Protein AF-A0A455UHY7-F1 (afdb_monomer)

Organism: NCBI:txid115553

Foldseek 3Di:
DLVCVVVVVDDQAPAAEDEAEQLVVCVVVVCLVVVLVVLVRHDPRHHYYYYHPDDDPSSVVSVVSRCDPPNPDDDDDDDPDPPDPPCPPDDDDDDDDDPVCVLVVVLVCCVVVVDLDDADDDPDPVVQVVSVVSNPDDPHPDDHDDDD

Radius of gyration: 22.93 Å; Cα contacts (8 Å, |Δi|>4): 93; chains: 1; bounding box: 48×34×58 Å

Secondary structure (DSSP, 8-state):
-HHHHHTT----TT--EEEE-SHHHHHHTT-HHHHHHHHTTS-SS-EEEE--SS--HHHHHHHHHHT-TT-SS---------SS-GGGG---------GGGHHHHHHHHHHHHT-SS-----SSHHHHHHHHHTTTTS----------

pLDDT: mean 72.3, std 17.04, range [32.0, 91.75]

Mean predicted aligned error: 13.99 Å

Solvent-accessible surface area (backbone atoms only — not comparable to full-atom values): 9897 Å² total; per-residue (Å²): 106,71,69,45,52,73,65,64,77,55,84,48,86,78,46,53,71,47,78,44,70,50,40,40,58,41,47,76,73,64,39,53,69,59,50,51,62,51,56,76,70,45,54,86,78,50,48,74,45,81,40,54,94,53,87,48,73,67,41,47,50,52,51,56,66,65,49,41,97,78,51,94,60,81,82,82,85,82,82,84,74,71,95,54,68,79,62,80,81,56,90,82,85,88,83,92,68,58,84,87,48,48,62,60,51,51,54,49,50,46,66,73,68,62,63,81,75,78,87,82,90,66,97,45,72,74,54,51,58,51,59,62,59,75,55,78,84,64,102,58,89,78,80,82,77,76,87,129

Sequence (148 aa):
MLDLAHQRALHFDELKVMVLDEADRMVDMGFADDIHKIIERLPANRQNLLFSATITDDVRALAYDFSDRQMTDLAAEISISPNVRAAANVKQWLITVDKDTKSALLSHLINEQQWDQALIFTGEKTQCSQAGCSTGKTRHHSGLYPWR

Nearest PDB structures (foldseek):
  3bor-assembly1_A  TM=9.778E-01  e=1.717E-04  Homo sapiens
  8fks-assembly1_SW  TM=6.509E-01  e=3.801E-05  Homo sapiens
  8fkx-assembly1_SW  TM=6.539E-01  e=4.310E-05  Homo sapiens
  8fky-assembly1_SW  TM=6.660E-01  e=1.254E-04  Homo sapiens
  2vsx-assembly1_A  TM=5.063E-01  e=2.776E-05  Saccharomyces cerevisiae

InterPro domains:
  IPR000629 ATP-dependent RNA helicase DEAD-box, conserved site [PS00039] (19-27)
  IPR011545 DEAD/DEAH-box helicase domain [PF00270] (7-60)
  IPR014001 Helicase superfamily 1/2, ATP-binding domain [PS51192] (1-73)
  IPR027417 P-loop containing nucleoside triphosphate hydrolase [G3DSA:3.40.50.300] (1-81)
  IPR027417 P-loop containing nucleoside triphosphate hydrolase [SSF52540] (12-136)
  IPR050079 DEAD box RNA helicase [PTHR47959] (1-129)

Structure (mmCIF, N/CA/C/O backbone):
data_AF-A0A455UHY7-F1
#
_entry.id   AF-A0A455UHY7-F1
#
loop_
_atom_site.group_PDB
_atom_site.id
_atom_site.type_symbol
_atom_site.label_atom_id
_atom_site.label_alt_id
_atom_site.label_comp_id
_atom_site.label_asym_id
_atom_site.label_entity_id
_atom_site.label_seq_id
_atom_site.pdbx_PDB_ins_code
_atom_site.Cartn_x
_atom_site.Cartn_y
_atom_site.Cartn_z
_atom_site.occupancy
_atom_site.B_iso_or_equiv
_atom_site.auth_seq_id
_atom_site.auth_comp_id
_atom_site.auth_asym_id
_atom_site.auth_atom_id
_atom_site.pdbx_PDB_model_num
ATOM 1 N N . MET A 1 1 ? 11.922 -11.387 -3.199 1.00 54.94 1 MET A N 1
ATOM 2 C CA . MET A 1 1 ? 12.026 -10.957 -4.616 1.00 54.94 1 MET A CA 1
ATOM 3 C C . MET A 1 1 ? 13.441 -10.477 -4.920 1.00 54.94 1 MET A C 1
ATOM 5 O O . MET A 1 1 ? 14.078 -11.096 -5.761 1.00 54.94 1 MET A O 1
ATOM 9 N N . LEU A 1 2 ? 13.971 -9.493 -4.175 1.00 52.75 2 LEU A N 1
ATOM 10 C CA . LEU A 1 2 ? 15.369 -9.041 -4.296 1.00 52.75 2 LEU A CA 1
ATOM 11 C C . LEU A 1 2 ? 16.380 -10.202 -4.181 1.00 52.75 2 LEU A C 1
ATOM 13 O O . LEU A 1 2 ? 17.217 -10.374 -5.060 1.00 52.75 2 LEU A O 1
ATOM 17 N N . ASP A 1 3 ? 16.199 -11.081 -3.189 1.00 55.28 3 ASP A N 1
ATOM 18 C CA . ASP A 1 3 ? 17.065 -12.255 -2.993 1.00 55.28 3 ASP A CA 1
ATOM 19 C C . ASP A 1 3 ? 17.022 -13.260 -4.158 1.00 55.28 3 ASP A C 1
ATOM 21 O O . ASP A 1 3 ? 18.043 -13.833 -4.528 1.00 55.28 3 ASP A O 1
ATOM 25 N N . LEU A 1 4 ? 15.857 -13.449 -4.789 1.00 56.53 4 LEU A N 1
ATOM 26 C CA . LEU A 1 4 ? 15.696 -14.359 -5.934 1.00 56.53 4 LEU A CA 1
ATOM 27 C C . LEU A 1 4 ? 16.312 -13.772 -7.212 1.00 56.53 4 LEU A C 1
ATOM 29 O O . LEU A 1 4 ? 16.887 -14.505 -8.018 1.00 56.53 4 LEU A O 1
ATOM 33 N N . ALA A 1 5 ? 16.242 -12.446 -7.370 1.00 55.69 5 ALA A N 1
ATOM 34 C CA . ALA A 1 5 ? 16.936 -11.726 -8.432 1.00 55.69 5 ALA A CA 1
ATOM 35 C C . ALA A 1 5 ? 18.463 -11.795 -8.249 1.00 55.69 5 ALA A C 1
ATOM 37 O O . ALA A 1 5 ? 19.194 -12.018 -9.213 1.00 55.69 5 ALA A O 1
ATOM 38 N N . HIS A 1 6 ? 18.963 -11.669 -7.012 1.00 55.88 6 HIS A N 1
ATOM 39 C CA . HIS A 1 6 ? 20.391 -11.839 -6.705 1.00 55.88 6 HIS A CA 1
ATOM 40 C C . HIS A 1 6 ? 20.887 -13.267 -6.945 1.00 55.88 6 HIS A C 1
ATOM 42 O O . HIS A 1 6 ? 22.024 -13.445 -7.376 1.00 55.88 6 HIS A O 1
ATOM 48 N N . GLN A 1 7 ? 20.036 -14.273 -6.744 1.00 59.97 7 GLN A N 1
ATOM 49 C CA . GLN A 1 7 ? 20.344 -15.676 -7.034 1.00 59.97 7 GLN A CA 1
ATOM 50 C C . GLN A 1 7 ? 20.312 -16.027 -8.535 1.00 59.97 7 GLN A C 1
ATOM 52 O O . GLN A 1 7 ? 20.519 -17.190 -8.876 1.00 59.97 7 GLN A O 1
ATOM 57 N N . ARG A 1 8 ? 20.063 -15.059 -9.441 1.00 57.56 8 ARG A N 1
ATOM 58 C CA . ARG A 1 8 ? 19.852 -15.285 -10.891 1.00 57.56 8 ARG A CA 1
ATOM 59 C C . ARG A 1 8 ? 18.787 -16.350 -11.195 1.00 57.56 8 ARG A C 1
ATOM 61 O O . ARG A 1 8 ? 18.791 -16.942 -12.267 1.00 57.56 8 ARG A O 1
ATOM 68 N N . ALA A 1 9 ? 17.865 -16.590 -10.264 1.00 57.16 9 ALA A N 1
ATOM 69 C CA . ALA A 1 9 ? 16.798 -17.573 -10.434 1.00 57.16 9 ALA A CA 1
ATOM 70 C C . ALA A 1 9 ? 15.654 -17.047 -11.324 1.00 57.16 9 ALA A C 1
ATOM 72 O O . ALA A 1 9 ? 14.752 -17.802 -11.679 1.00 57.16 9 ALA A O 1
ATOM 73 N N . LEU A 1 10 ? 15.682 -15.755 -11.670 1.00 59.41 10 LEU A N 1
ATOM 74 C CA . LEU A 1 10 ? 14.690 -15.073 -1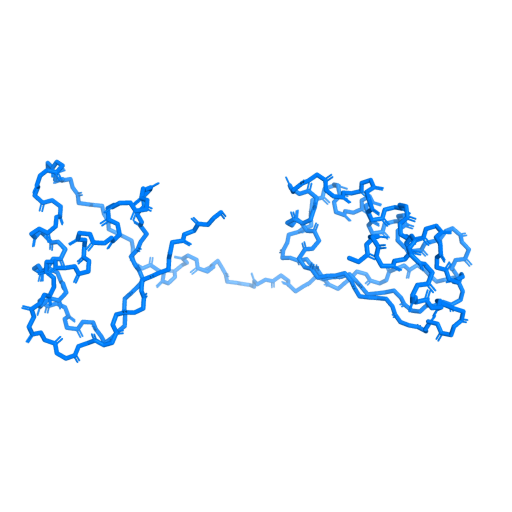2.493 1.00 59.41 10 LEU A CA 1
ATOM 75 C C . LEU A 1 10 ? 15.400 -14.247 -13.570 1.00 59.41 10 LEU A C 1
ATOM 77 O O . LEU A 1 10 ? 16.211 -13.374 -13.257 1.00 59.41 10 LEU A O 1
ATOM 81 N N . HIS A 1 11 ? 15.084 -14.534 -14.832 1.00 63.12 11 HIS A N 1
ATOM 82 C CA . HIS A 1 11 ? 15.496 -13.738 -15.985 1.00 63.12 11 HIS A CA 1
ATOM 83 C C . HIS A 1 11 ? 14.406 -12.706 -16.279 1.00 63.12 11 HIS A C 1
ATOM 85 O O . HIS A 1 11 ? 13.257 -13.071 -16.521 1.00 63.12 11 HIS A O 1
ATOM 91 N N . PHE A 1 12 ? 14.756 -11.420 -16.235 1.00 69.75 12 PHE A N 1
ATOM 92 C CA . PHE A 1 12 ? 13.813 -10.320 -16.467 1.00 69.75 12 PHE A CA 1
ATOM 93 C C . PHE A 1 12 ? 13.770 -9.864 -17.931 1.00 69.75 12 PHE A C 1
ATOM 95 O O . PHE A 1 12 ? 13.028 -8.942 -18.248 1.00 69.75 12 PHE A O 1
ATOM 102 N N . ASP A 1 13 ? 14.523 -10.515 -18.822 1.00 70.75 13 ASP A N 1
ATOM 103 C CA . ASP A 1 13 ? 14.726 -10.088 -20.214 1.00 70.75 13 ASP A CA 1
ATOM 104 C C . ASP A 1 13 ? 13.423 -10.037 -21.036 1.00 70.75 13 ASP A C 1
ATOM 106 O O . ASP A 1 13 ? 13.316 -9.267 -21.988 1.00 70.75 13 ASP A O 1
ATOM 110 N N . GLU A 1 14 ? 12.404 -10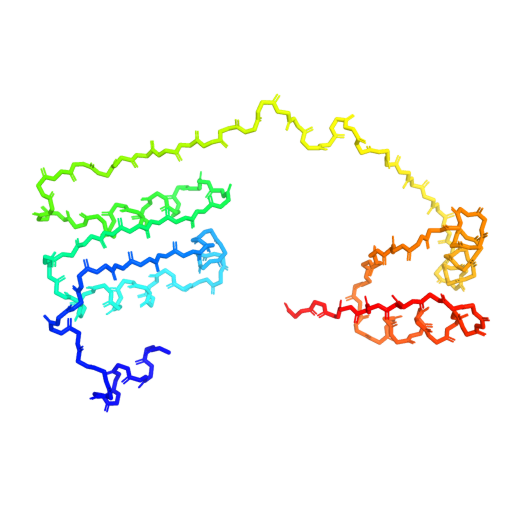.809 -20.645 1.00 76.81 14 GLU A N 1
ATOM 111 C CA . GLU A 1 14 ? 11.083 -10.837 -21.291 1.00 76.81 14 GLU A CA 1
ATOM 112 C C . GLU A 1 14 ? 9.984 -10.126 -20.478 1.00 76.81 14 GLU A C 1
ATOM 114 O O . GLU A 1 14 ? 8.796 -10.244 -20.796 1.00 76.81 14 GLU A O 1
ATOM 119 N N . LEU A 1 15 ? 10.339 -9.395 -19.414 1.00 79.62 15 LEU A N 1
ATOM 120 C CA . LE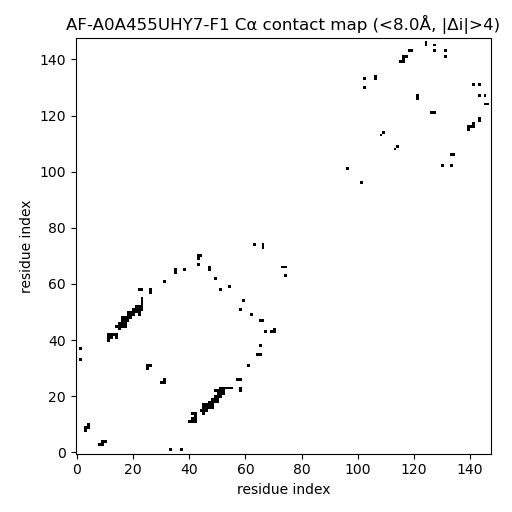U A 1 15 ? 9.355 -8.716 -18.574 1.00 79.62 15 LEU A CA 1
ATOM 121 C C . LEU A 1 15 ? 8.688 -7.568 -19.344 1.00 79.62 15 LEU A C 1
ATOM 123 O O . LEU A 1 15 ? 9.306 -6.546 -19.624 1.00 79.62 15 LEU A O 1
ATOM 127 N N . LYS A 1 16 ? 7.392 -7.722 -19.628 1.00 82.94 16 LYS A N 1
ATOM 128 C CA . LYS A 1 16 ? 6.589 -6.721 -20.352 1.00 82.94 16 LYS A CA 1
ATOM 129 C C . LYS A 1 16 ? 5.775 -5.803 -19.451 1.00 82.94 16 LYS A C 1
ATOM 131 O O . LYS A 1 16 ? 5.407 -4.721 -19.892 1.00 82.94 16 LYS A O 1
ATOM 136 N N . VAL A 1 17 ? 5.447 -6.235 -18.233 1.00 83.81 17 VA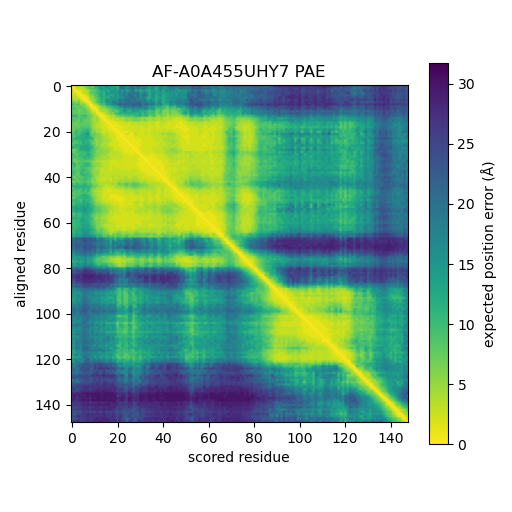L A N 1
ATOM 137 C CA . VAL A 1 1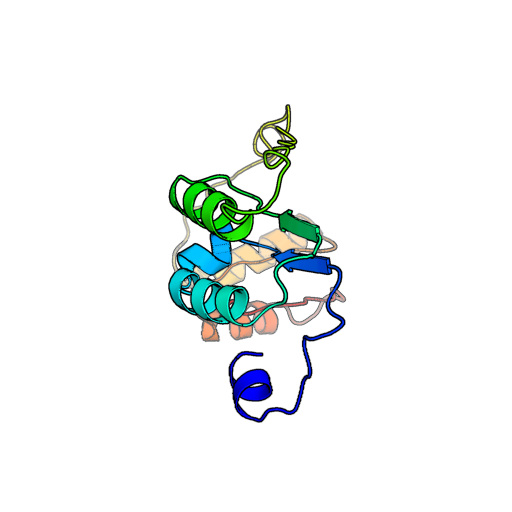7 ? 4.570 -5.493 -17.317 1.00 83.81 17 VAL A CA 1
ATOM 138 C C . VAL A 1 17 ? 5.126 -5.564 -15.901 1.00 83.81 17 VAL A C 1
ATOM 140 O O . VAL A 1 17 ? 5.443 -6.649 -15.415 1.00 83.81 17 VAL A O 1
ATOM 143 N N . MET A 1 18 ? 5.203 -4.415 -15.238 1.00 84.75 18 MET A N 1
ATOM 144 C CA . MET A 1 18 ? 5.530 -4.279 -13.825 1.00 84.75 18 MET A CA 1
ATOM 145 C C . MET A 1 18 ? 4.366 -3.615 -13.094 1.00 84.75 18 MET A C 1
ATOM 147 O O . MET A 1 18 ? 3.828 -2.610 -13.556 1.00 84.75 18 MET A O 1
ATOM 151 N N . VAL A 1 19 ? 3.994 -4.179 -11.946 1.00 87.12 19 VAL A N 1
ATOM 152 C CA . VAL A 1 19 ? 2.917 -3.666 -11.097 1.00 87.12 19 VAL A CA 1
ATOM 153 C C . VAL A 1 19 ? 3.452 -3.428 -9.690 1.00 87.12 19 VAL A C 1
ATOM 155 O O . VAL A 1 19 ? 4.034 -4.334 -9.095 1.00 87.12 19 VAL A O 1
ATOM 158 N N . LEU A 1 20 ? 3.244 -2.220 -9.174 1.00 88.88 20 LEU A N 1
ATOM 159 C CA . LEU A 1 20 ? 3.448 -1.849 -7.777 1.00 88.88 20 LEU A CA 1
ATOM 160 C C . LEU A 1 20 ? 2.077 -1.652 -7.133 1.00 88.88 20 LEU A C 1
ATOM 162 O O . LEU A 1 20 ? 1.301 -0.832 -7.612 1.00 88.88 20 LEU A O 1
ATOM 166 N N . ASP A 1 21 ? 1.780 -2.402 -6.078 1.00 90.94 21 ASP A N 1
ATOM 167 C CA . ASP A 1 21 ? 0.525 -2.305 -5.325 1.00 90.94 21 ASP A CA 1
ATOM 168 C C . ASP A 1 21 ? 0.813 -1.872 -3.884 1.00 90.94 21 ASP A C 1
ATOM 170 O O . ASP A 1 21 ? 1.872 -2.205 -3.352 1.00 90.94 21 ASP A O 1
ATOM 174 N N . GLU A 1 22 ? -0.099 -1.115 -3.274 1.00 91.75 22 GLU A N 1
ATOM 175 C CA . GLU A 1 22 ? 0.096 -0.454 -1.969 1.00 91.75 22 GLU A CA 1
ATOM 176 C C . GLU A 1 22 ? 1.400 0.378 -1.905 1.00 91.75 22 GLU A C 1
ATOM 178 O O . GLU A 1 22 ? 2.225 0.226 -0.998 1.00 91.75 22 GLU A O 1
ATOM 183 N N . ALA A 1 23 ? 1.628 1.245 -2.902 1.00 89.25 23 ALA A N 1
ATOM 184 C CA . ALA A 1 23 ? 2.870 2.023 -3.003 1.00 89.25 23 ALA A CA 1
ATOM 185 C C . ALA A 1 23 ? 3.137 2.930 -1.791 1.00 89.25 23 ALA A C 1
ATOM 187 O O . ALA A 1 23 ? 4.284 3.045 -1.362 1.00 89.25 23 ALA A O 1
ATOM 188 N N . ASP A 1 24 ? 2.095 3.519 -1.210 1.00 89.88 24 ASP A N 1
ATOM 189 C CA . ASP A 1 24 ? 2.170 4.259 0.051 1.00 89.88 24 ASP A CA 1
ATOM 190 C C . ASP A 1 24 ? 2.722 3.411 1.197 1.00 89.88 24 ASP A C 1
ATOM 192 O O . ASP A 1 24 ? 3.684 3.804 1.854 1.00 89.88 24 ASP A O 1
ATOM 196 N N . ARG A 1 25 ? 2.208 2.195 1.373 1.00 90.38 25 ARG A N 1
ATOM 197 C CA . ARG A 1 25 ? 2.696 1.275 2.401 1.00 90.38 25 ARG A CA 1
ATOM 198 C C . ARG A 1 25 ? 4.146 0.862 2.171 1.00 90.38 25 ARG A C 1
ATOM 200 O O . ARG A 1 25 ? 4.907 0.734 3.127 1.00 90.38 25 ARG A O 1
ATOM 207 N N . MET A 1 26 ? 4.546 0.628 0.922 1.00 90.06 26 MET A N 1
ATOM 208 C CA 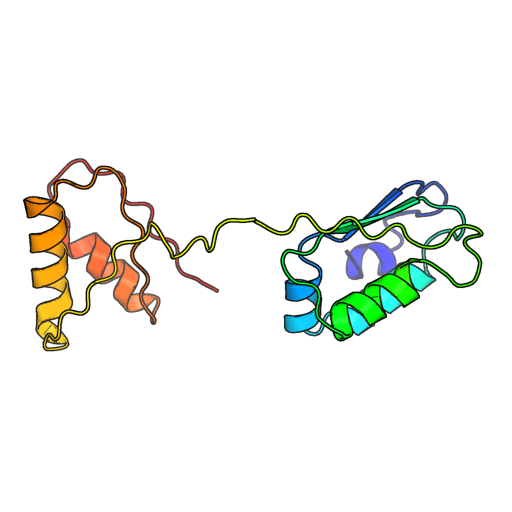. MET A 1 26 ? 5.937 0.289 0.608 1.00 90.06 26 MET A CA 1
ATOM 209 C C . MET A 1 26 ? 6.894 1.433 0.960 1.00 90.06 26 MET A C 1
ATOM 211 O O . MET A 1 26 ? 7.976 1.182 1.495 1.00 90.06 26 MET A O 1
ATOM 215 N N . VAL A 1 27 ? 6.486 2.677 0.702 1.00 88.38 27 VAL A N 1
ATOM 216 C CA . VAL A 1 27 ? 7.231 3.869 1.118 1.00 88.38 27 VAL A CA 1
ATOM 217 C C . VAL A 1 27 ? 7.283 3.970 2.644 1.00 88.38 27 VAL A C 1
ATOM 219 O O . VAL A 1 27 ? 8.376 4.113 3.190 1.00 88.38 27 VAL A O 1
ATOM 222 N N . ASP A 1 28 ? 6.155 3.795 3.339 1.00 89.00 28 ASP A N 1
ATOM 223 C CA . ASP A 1 28 ? 6.081 3.833 4.810 1.00 89.00 28 ASP A CA 1
ATOM 224 C C . ASP A 1 28 ? 6.974 2.772 5.478 1.00 89.00 28 ASP A C 1
ATOM 226 O O . ASP A 1 28 ? 7.519 2.981 6.563 1.00 89.00 28 ASP A O 1
ATOM 230 N N . MET A 1 29 ? 7.155 1.623 4.822 1.00 88.81 29 MET A N 1
ATOM 231 C CA . MET A 1 29 ? 8.051 0.551 5.266 1.00 88.81 29 MET A CA 1
ATOM 232 C C . MET A 1 29 ? 9.535 0.826 4.970 1.00 88.81 29 MET A C 1
ATOM 234 O O . MET A 1 29 ? 10.390 0.035 5.373 1.00 88.81 29 MET A O 1
ATOM 238 N N . GLY A 1 30 ? 9.855 1.922 4.278 1.00 88.38 30 GLY A N 1
ATOM 239 C CA . GLY A 1 30 ? 11.217 2.280 3.884 1.00 88.38 30 GLY A CA 1
ATOM 240 C C . GLY A 1 30 ? 11.749 1.484 2.690 1.00 88.38 30 GLY A C 1
ATOM 241 O O . GLY A 1 30 ? 12.960 1.389 2.517 1.00 88.38 30 GLY A O 1
ATOM 242 N N . PHE A 1 31 ? 10.876 0.903 1.859 1.00 88.31 31 PHE A N 1
ATOM 243 C CA . PHE A 1 31 ? 11.287 0.090 0.706 1.00 88.31 31 PHE A CA 1
ATOM 244 C C . PHE A 1 31 ? 11.536 0.879 -0.581 1.00 88.31 31 PHE A C 1
ATOM 246 O O . PHE A 1 31 ? 11.879 0.270 -1.593 1.00 88.31 31 PHE A O 1
ATOM 253 N N . ALA A 1 32 ? 11.410 2.208 -0.566 1.00 85.50 32 ALA A N 1
ATOM 254 C CA . ALA A 1 32 ? 11.619 3.040 -1.753 1.00 85.50 32 ALA A CA 1
ATOM 255 C C . ALA A 1 32 ? 12.980 2.765 -2.430 1.00 85.50 32 ALA A C 1
ATOM 257 O O . ALA A 1 32 ? 13.034 2.473 -3.625 1.00 85.50 32 ALA A O 1
ATOM 258 N N . ASP A 1 33 ? 14.064 2.727 -1.648 1.00 85.75 33 ASP A N 1
ATOM 259 C CA . ASP A 1 33 ? 15.416 2.467 -2.162 1.00 85.75 33 ASP A CA 1
ATOM 260 C C . ASP A 1 33 ? 15.575 1.062 -2.758 1.00 85.75 33 ASP A C 1
ATOM 262 O O . ASP A 1 33 ? 16.307 0.857 -3.730 1.00 85.75 33 ASP A O 1
ATOM 266 N N . ASP A 1 34 ? 14.908 0.065 -2.179 1.00 86.94 34 ASP A N 1
ATOM 267 C CA . ASP A 1 34 ? 14.975 -1.308 -2.672 1.00 86.94 34 ASP A CA 1
ATOM 268 C C . ASP A 1 34 ? 14.157 -1.486 -3.952 1.00 86.94 34 ASP A C 1
ATOM 270 O O . ASP A 1 34 ? 14.580 -2.213 -4.854 1.00 86.94 34 ASP A O 1
ATOM 274 N N . ILE A 1 35 ? 13.037 -0.772 -4.077 1.00 85.25 35 ILE A N 1
ATOM 275 C CA . ILE A 1 35 ? 12.250 -0.713 -5.311 1.00 85.25 35 ILE A CA 1
ATOM 276 C C . ILE A 1 35 ? 13.071 -0.065 -6.430 1.00 85.25 35 ILE A C 1
ATOM 278 O O . ILE A 1 35 ? 13.119 -0.618 -7.530 1.00 85.25 35 ILE A O 1
ATOM 282 N N . HIS A 1 36 ? 13.798 1.022 -6.153 1.00 82.69 36 HIS A N 1
ATOM 283 C CA . HIS A 1 36 ? 14.702 1.638 -7.131 1.00 82.69 36 HIS A CA 1
ATOM 284 C C . HIS A 1 36 ? 15.758 0.655 -7.652 1.00 82.69 36 HIS A C 1
ATOM 286 O O . HIS A 1 36 ? 15.907 0.492 -8.863 1.00 82.69 36 HIS A O 1
ATOM 292 N N . LYS A 1 37 ? 16.413 -0.104 -6.763 1.00 84.00 37 LYS A N 1
ATOM 293 C CA . LYS A 1 37 ? 17.393 -1.134 -7.167 1.00 84.00 37 LYS A CA 1
ATOM 294 C C . LYS A 1 37 ? 16.782 -2.242 -8.025 1.00 84.00 37 LYS A C 1
ATOM 296 O O . LYS A 1 37 ? 17.490 -2.855 -8.825 1.00 84.00 37 LYS A O 1
ATOM 301 N N . ILE A 1 38 ? 15.502 -2.562 -7.819 1.00 82.75 38 ILE A N 1
ATOM 302 C CA . ILE A 1 38 ? 14.786 -3.535 -8.651 1.00 82.75 38 ILE A CA 1
ATOM 303 C C . ILE A 1 38 ? 14.561 -2.938 -10.035 1.00 82.75 38 ILE A C 1
ATOM 305 O O . ILE A 1 38 ? 14.924 -3.576 -11.017 1.00 82.75 38 ILE A O 1
ATOM 309 N N . ILE A 1 39 ? 14.022 -1.720 -10.108 1.00 79.94 39 ILE A N 1
ATOM 310 C CA . ILE A 1 39 ? 13.704 -1.021 -11.359 1.00 79.94 39 ILE A CA 1
ATOM 311 C C . ILE A 1 39 ? 14.935 -0.901 -12.266 1.00 79.94 39 ILE A C 1
ATOM 313 O O . ILE A 1 39 ? 14.834 -1.190 -13.457 1.00 79.94 39 ILE A O 1
ATOM 317 N N . GLU A 1 40 ? 16.103 -0.571 -11.707 1.00 80.62 40 GLU A N 1
ATOM 318 C CA . GLU A 1 40 ? 17.373 -0.471 -12.449 1.00 80.62 40 GLU A CA 1
ATOM 319 C C . GLU A 1 40 ? 17.810 -1.779 -13.131 1.00 80.62 40 GLU A C 1
ATOM 321 O O . GLU A 1 40 ? 18.608 -1.761 -14.067 1.00 80.62 40 GLU A O 1
ATOM 326 N N . ARG A 1 41 ? 17.313 -2.931 -12.668 1.00 79.62 41 ARG A N 1
ATOM 327 C CA . ARG A 1 41 ? 17.651 -4.257 -13.212 1.00 79.62 41 ARG A CA 1
ATOM 328 C C . ARG A 1 41 ? 16.637 -4.766 -14.232 1.00 79.62 41 ARG A C 1
ATOM 330 O O . ARG A 1 41 ? 16.839 -5.847 -14.784 1.00 79.62 41 ARG A O 1
ATOM 337 N N . LEU A 1 42 ? 15.542 -4.041 -14.443 1.00 80.69 42 LEU A N 1
ATOM 338 C CA . LEU A 1 42 ? 14.465 -4.440 -15.341 1.00 80.69 42 LEU A CA 1
ATOM 339 C C . LEU A 1 42 ? 14.669 -3.867 -16.750 1.00 80.69 42 LEU A C 1
ATOM 341 O O . LEU A 1 42 ? 15.262 -2.799 -16.908 1.00 80.69 42 LEU A O 1
ATOM 345 N N . PRO A 1 43 ? 14.161 -4.546 -17.793 1.00 80.50 43 PRO A N 1
ATOM 346 C CA . PRO A 1 43 ? 14.245 -4.050 -19.164 1.00 80.50 43 PRO A CA 1
ATOM 347 C C . PRO A 1 43 ? 13.530 -2.702 -19.310 1.00 80.50 43 PRO A C 1
ATOM 349 O O . PRO A 1 43 ? 12.445 -2.511 -18.763 1.00 80.50 43 PRO A O 1
ATOM 352 N N . ALA A 1 44 ? 14.115 -1.776 -20.077 1.00 77.25 44 ALA A N 1
ATOM 353 C CA . ALA A 1 44 ? 13.574 -0.425 -20.272 1.00 77.25 44 ALA A CA 1
ATOM 354 C C . ALA A 1 44 ? 12.198 -0.418 -20.963 1.00 77.25 44 ALA A C 1
ATOM 356 O O . ALA A 1 44 ? 11.317 0.354 -20.599 1.00 77.25 44 ALA A O 1
ATOM 357 N N . ASN A 1 45 ? 11.986 -1.309 -21.937 1.00 79.00 45 ASN A N 1
ATOM 358 C CA . ASN A 1 45 ? 10.714 -1.410 -22.649 1.00 79.00 45 ASN A CA 1
ATOM 359 C C . ASN A 1 45 ? 9.731 -2.309 -21.886 1.00 79.00 45 ASN A C 1
ATOM 361 O O . ASN A 1 45 ? 9.700 -3.524 -22.089 1.00 79.00 45 ASN A O 1
ATOM 365 N N . ARG A 1 46 ? 8.942 -1.698 -21.000 1.00 82.38 46 ARG A N 1
ATOM 366 C CA . ARG A 1 46 ? 7.904 -2.367 -20.208 1.00 82.38 46 ARG A CA 1
ATOM 367 C C . ARG A 1 46 ? 6.771 -1.402 -19.872 1.00 82.38 46 ARG A C 1
ATOM 369 O O . ARG A 1 46 ? 6.985 -0.201 -19.768 1.00 82.38 46 ARG A O 1
ATOM 376 N N . GLN A 1 47 ? 5.576 -1.932 -19.652 1.00 83.19 47 GLN A N 1
ATOM 377 C CA . GLN A 1 47 ? 4.458 -1.186 -19.091 1.00 83.19 47 GLN A CA 1
ATOM 378 C C . GLN A 1 47 ? 4.553 -1.165 -17.564 1.00 83.19 47 GLN A C 1
ATOM 380 O O . GLN A 1 47 ? 4.737 -2.201 -16.930 1.00 83.19 47 GLN A O 1
ATOM 385 N N . ASN A 1 48 ? 4.378 0.013 -16.983 1.00 85.19 48 ASN A N 1
ATOM 386 C CA . ASN A 1 48 ? 4.504 0.268 -15.557 1.00 85.19 48 ASN A CA 1
ATOM 387 C C . ASN A 1 48 ? 3.127 0.666 -15.001 1.00 85.19 48 ASN A C 1
ATOM 389 O O . ASN A 1 48 ? 2.498 1.590 -15.514 1.00 85.19 48 ASN A O 1
ATOM 393 N N . LEU A 1 49 ? 2.641 -0.043 -13.980 1.00 88.06 49 LEU A N 1
ATOM 394 C CA . LEU A 1 49 ? 1.405 0.274 -13.258 1.00 88.06 49 LEU A CA 1
ATOM 395 C C . LEU A 1 49 ? 1.713 0.468 -11.772 1.00 88.06 49 LEU A C 1
ATOM 397 O O . LEU A 1 49 ? 2.359 -0.382 -11.162 1.00 88.06 49 LEU A O 1
ATOM 401 N N . LEU A 1 50 ? 1.241 1.570 -11.194 1.00 88.94 50 LEU A N 1
ATOM 402 C CA . LEU A 1 50 ? 1.367 1.867 -9.770 1.00 88.94 50 LEU A CA 1
ATOM 403 C C . LEU A 1 50 ? -0.025 2.092 -9.184 1.00 88.94 50 LEU A C 1
ATOM 405 O O . LEU A 1 50 ? -0.785 2.927 -9.671 1.00 88.94 50 LEU A O 1
ATOM 409 N N . PHE A 1 51 ? -0.336 1.347 -8.132 1.00 89.50 51 PHE A N 1
ATOM 410 C CA . PHE A 1 51 ? -1.564 1.447 -7.365 1.00 89.50 51 PHE A CA 1
ATOM 411 C C . PHE A 1 51 ? -1.228 1.889 -5.943 1.00 89.50 51 PHE A C 1
ATOM 413 O O . PHE A 1 51 ? -0.328 1.356 -5.292 1.00 89.50 51 PHE A O 1
ATOM 420 N N . SER A 1 52 ? -1.949 2.899 -5.472 1.00 89.00 52 SER A N 1
ATOM 421 C CA . SER A 1 52 ? -1.809 3.423 -4.119 1.00 89.00 52 SER A CA 1
ATOM 422 C C . SER A 1 52 ? -3.158 3.907 -3.617 1.00 89.00 52 SER A C 1
ATOM 424 O O . SER A 1 52 ? -3.933 4.485 -4.384 1.00 89.00 52 SER A O 1
ATOM 426 N N . ALA A 1 53 ? -3.435 3.696 -2.331 1.00 89.19 53 ALA A N 1
ATOM 427 C CA . ALA A 1 53 ? -4.624 4.257 -1.698 1.00 89.19 53 ALA A CA 1
ATOM 428 C C . ALA A 1 53 ? -4.444 5.756 -1.423 1.00 89.19 53 ALA A C 1
ATOM 430 O O . ALA A 1 53 ? -5.408 6.524 -1.468 1.00 89.19 53 ALA A O 1
ATOM 431 N N . THR A 1 54 ? -3.205 6.178 -1.164 1.00 84.25 54 THR A N 1
ATOM 432 C CA . THR A 1 54 ? -2.845 7.570 -0.905 1.00 84.25 54 THR A CA 1
ATOM 433 C C . THR A 1 54 ? -1.738 8.053 -1.841 1.00 84.25 54 THR A C 1
ATOM 435 O O . THR A 1 54 ? -0.806 7.324 -2.178 1.00 84.25 54 THR A O 1
ATOM 438 N N . ILE A 1 55 ? -1.848 9.305 -2.293 1.00 84.75 55 ILE A N 1
ATOM 439 C CA . ILE A 1 55 ? -0.839 9.955 -3.137 1.00 84.75 55 ILE A CA 1
ATOM 440 C C . ILE A 1 55 ? -0.114 11.007 -2.295 1.00 84.75 55 ILE A C 1
ATOM 442 O O . ILE A 1 55 ? -0.544 12.162 -2.204 1.00 84.75 55 ILE A O 1
ATOM 446 N N . THR A 1 56 ? 0.968 10.581 -1.647 1.00 85.88 56 THR A N 1
ATOM 447 C CA . THR A 1 56 ? 1.925 11.451 -0.947 1.00 85.88 56 THR A CA 1
ATOM 448 C C . THR A 1 56 ? 3.011 11.937 -1.911 1.00 85.88 56 THR A C 1
ATOM 450 O O . THR A 1 56 ? 3.132 11.430 -3.028 1.00 85.88 56 THR A O 1
ATOM 453 N N . ASP A 1 57 ? 3.809 12.927 -1.504 1.00 86.94 57 ASP A N 1
ATOM 454 C CA . ASP A 1 57 ? 4.922 13.414 -2.331 1.00 86.94 57 ASP A CA 1
ATOM 455 C C . ASP A 1 57 ? 5.966 12.322 -2.597 1.00 86.94 57 ASP A C 1
ATOM 457 O O . ASP A 1 57 ? 6.469 12.220 -3.714 1.00 86.94 57 ASP A O 1
ATOM 461 N N . ASP A 1 58 ? 6.206 11.444 -1.624 1.00 86.94 58 ASP A N 1
ATOM 462 C CA . ASP A 1 58 ? 7.129 10.316 -1.768 1.00 86.94 58 ASP A CA 1
ATOM 463 C C . ASP A 1 58 ? 6.599 9.260 -2.750 1.00 86.94 58 ASP A C 1
ATOM 465 O O . ASP A 1 58 ? 7.349 8.747 -3.579 1.00 86.94 58 ASP A O 1
ATOM 469 N N . VAL A 1 59 ? 5.290 8.976 -2.732 1.00 86.50 59 VAL A N 1
ATOM 470 C CA . VAL A 1 59 ? 4.661 8.084 -3.723 1.00 86.50 59 VAL A CA 1
ATOM 471 C C . VAL A 1 59 ? 4.701 8.705 -5.119 1.00 86.50 59 VAL A C 1
ATOM 473 O O . VAL A 1 59 ? 4.925 7.992 -6.096 1.00 86.50 59 VAL A O 1
ATOM 476 N N . ARG A 1 60 ? 4.536 10.031 -5.240 1.00 85.12 60 ARG A N 1
ATOM 477 C CA . ARG A 1 60 ? 4.729 10.725 -6.525 1.00 85.12 60 ARG A CA 1
ATOM 478 C C . ARG A 1 60 ? 6.171 10.617 -6.999 1.00 85.12 60 ARG A C 1
ATOM 480 O O . ARG A 1 60 ? 6.378 10.328 -8.171 1.00 85.12 60 ARG A O 1
ATOM 487 N N . ALA A 1 61 ? 7.149 10.828 -6.118 1.00 84.44 61 ALA A N 1
ATOM 488 C CA . ALA A 1 61 ? 8.565 10.676 -6.448 1.00 84.44 61 ALA A CA 1
ATOM 489 C C . ALA A 1 61 ? 8.860 9.257 -6.953 1.00 84.44 61 ALA A C 1
ATOM 491 O O . ALA A 1 61 ? 9.411 9.103 -8.042 1.00 84.44 61 ALA A O 1
ATOM 492 N N . LEU A 1 62 ? 8.363 8.238 -6.243 1.00 84.06 62 LEU A N 1
ATOM 493 C CA . LEU A 1 62 ? 8.456 6.845 -6.670 1.00 84.06 62 LEU A CA 1
ATOM 494 C C . LEU A 1 62 ? 7.803 6.629 -8.041 1.00 84.06 62 LEU A C 1
ATOM 496 O O . LEU A 1 62 ? 8.384 5.966 -8.891 1.00 84.06 62 LEU A O 1
ATOM 500 N N . ALA A 1 63 ? 6.622 7.202 -8.291 1.00 83.19 63 ALA A N 1
ATOM 501 C CA . ALA A 1 63 ? 5.943 7.103 -9.581 1.00 83.19 63 ALA A CA 1
ATOM 502 C C . ALA A 1 63 ? 6.739 7.766 -10.719 1.00 83.19 63 ALA A C 1
ATOM 504 O O . ALA A 1 63 ? 6.790 7.221 -11.821 1.00 83.19 63 ALA A O 1
ATOM 505 N N . TYR A 1 64 ? 7.384 8.910 -10.470 1.00 79.69 64 TYR A N 1
ATOM 506 C CA . TYR A 1 64 ? 8.249 9.572 -11.451 1.00 79.69 64 TYR A CA 1
ATOM 507 C C . TYR A 1 64 ? 9.478 8.728 -11.788 1.00 79.69 64 TYR A C 1
ATOM 509 O O . TYR A 1 64 ? 9.774 8.540 -12.968 1.00 79.69 64 TYR A O 1
ATOM 517 N N . ASP A 1 65 ? 10.149 8.176 -10.778 1.00 76.56 65 ASP A N 1
ATOM 518 C CA . ASP A 1 65 ? 11.314 7.309 -10.976 1.00 76.56 65 ASP A CA 1
ATOM 519 C C . ASP A 1 65 ? 10.917 5.991 -11.664 1.00 76.56 65 ASP A C 1
ATOM 521 O O . ASP A 1 65 ? 11.621 5.483 -12.539 1.00 76.56 65 ASP A O 1
ATOM 525 N N . PHE A 1 66 ? 9.729 5.477 -11.342 1.00 74.00 66 PHE A N 1
ATOM 526 C CA . PHE A 1 66 ? 9.132 4.294 -11.955 1.00 74.00 66 PHE A CA 1
ATOM 527 C C . PHE A 1 66 ? 8.772 4.482 -13.431 1.00 74.00 66 PHE A C 1
ATOM 529 O O . PHE A 1 66 ? 8.829 3.525 -14.204 1.00 74.00 66 PHE A O 1
ATOM 536 N N . SER A 1 67 ? 8.416 5.703 -13.828 1.00 66.19 67 SER A N 1
ATOM 537 C CA . SER A 1 67 ? 7.942 6.012 -15.180 1.00 66.19 67 SER A CA 1
ATOM 538 C C . SER A 1 67 ? 9.063 6.178 -16.208 1.00 66.19 67 SER A C 1
ATOM 540 O O . SER A 1 67 ? 8.751 6.307 -17.379 1.00 66.19 67 SER A O 1
ATOM 542 N N . ASP A 1 68 ? 10.332 6.096 -15.793 1.00 61.66 68 ASP A N 1
ATOM 543 C CA . ASP A 1 68 ? 11.552 6.232 -16.603 1.00 61.66 68 ASP A CA 1
ATOM 544 C C . ASP A 1 68 ? 11.651 7.526 -17.445 1.00 61.66 68 ASP A C 1
ATOM 546 O O . ASP A 1 68 ? 10.768 7.931 -18.195 1.00 61.66 68 ASP A O 1
ATOM 550 N N . ARG A 1 69 ? 12.828 8.155 -17.412 1.00 51.97 69 ARG A N 1
ATOM 551 C CA . ARG A 1 69 ? 13.185 9.304 -18.261 1.00 51.97 69 ARG A CA 1
ATOM 552 C C . ARG A 1 69 ? 13.245 8.953 -19.759 1.00 51.97 69 ARG A C 1
ATOM 554 O O . ARG A 1 69 ? 13.381 9.863 -20.573 1.00 51.97 69 ARG A O 1
ATOM 561 N N . GLN A 1 70 ? 13.195 7.666 -20.124 1.00 46.94 70 GLN A N 1
ATOM 562 C CA . GLN A 1 70 ? 13.170 7.179 -21.513 1.00 46.94 70 GLN A CA 1
ATOM 563 C C . GLN A 1 70 ? 11.779 6.766 -22.014 1.00 46.94 70 GLN A C 1
ATOM 565 O O . GLN A 1 70 ? 11.615 6.542 -23.217 1.00 46.94 70 GLN A O 1
ATOM 570 N N . MET A 1 71 ? 10.778 6.656 -21.136 1.00 50.00 71 MET A N 1
ATOM 571 C CA . MET A 1 71 ? 9.430 6.288 -21.553 1.00 50.00 71 MET A CA 1
ATOM 572 C C . MET A 1 71 ? 8.784 7.510 -22.213 1.00 50.00 71 MET A C 1
ATOM 574 O O . MET A 1 71 ? 8.710 8.594 -21.644 1.00 50.00 71 MET A O 1
ATOM 578 N N . THR A 1 72 ? 8.404 7.358 -23.480 1.00 42.78 72 THR A N 1
ATOM 579 C CA . THR A 1 72 ? 8.024 8.468 -24.371 1.00 42.78 72 THR A CA 1
ATOM 580 C C . THR A 1 72 ? 6.691 9.128 -23.990 1.00 42.78 72 THR A C 1
ATOM 582 O O . THR A 1 72 ? 6.396 10.218 -24.474 1.00 42.78 72 THR A O 1
ATOM 585 N N . ASP A 1 73 ? 5.928 8.521 -23.077 1.00 55.31 73 ASP A N 1
ATOM 586 C CA . ASP A 1 73 ? 4.608 8.983 -22.660 1.00 55.31 73 ASP A CA 1
ATOM 587 C C . ASP A 1 73 ? 4.591 9.325 -21.163 1.00 55.31 73 ASP A C 1
ATOM 589 O O . ASP A 1 73 ? 5.029 8.536 -20.325 1.00 55.31 73 ASP A O 1
ATOM 593 N N . LEU A 1 74 ? 4.068 10.511 -20.820 1.00 59.72 74 LEU A N 1
ATOM 594 C CA . LEU A 1 74 ? 3.827 10.901 -19.428 1.00 59.72 74 LEU A CA 1
ATOM 595 C C . LEU A 1 74 ? 2.917 9.872 -18.740 1.00 59.72 74 LEU A C 1
ATOM 597 O O . LEU A 1 74 ? 1.897 9.465 -19.300 1.00 59.72 74 LEU A O 1
ATOM 601 N N . ALA A 1 75 ? 3.241 9.522 -17.494 1.00 67.44 75 ALA A N 1
ATOM 602 C CA . ALA A 1 75 ? 2.377 8.704 -16.655 1.00 67.44 75 ALA A CA 1
ATOM 603 C C . ALA A 1 75 ? 0.979 9.329 -16.538 1.00 67.44 75 ALA A C 1
ATOM 605 O O . ALA A 1 75 ? 0.819 10.472 -16.104 1.00 67.44 75 ALA A O 1
ATOM 606 N N . ALA A 1 76 ? -0.043 8.567 -16.924 1.00 77.50 76 ALA A N 1
ATOM 607 C CA . ALA A 1 76 ? -1.428 8.964 -16.738 1.00 77.50 76 ALA A CA 1
ATOM 608 C C . ALA A 1 76 ? -1.831 8.724 -15.275 1.00 77.50 76 ALA A C 1
ATOM 610 O O . ALA A 1 76 ? -1.988 7.580 -14.847 1.00 77.50 76 ALA A O 1
ATOM 611 N N . GLU A 1 77 ? -2.012 9.798 -14.506 1.00 81.62 77 GLU A N 1
ATOM 612 C CA . GLU A 1 77 ? -2.553 9.713 -13.148 1.00 81.62 77 GLU A CA 1
ATOM 613 C C . GLU A 1 77 ? -4.078 9.567 -13.204 1.00 81.62 77 GLU A C 1
ATOM 615 O O . GLU A 1 77 ? -4.793 10.448 -13.686 1.00 81.62 77 GLU A O 1
ATOM 620 N N . ILE A 1 78 ? -4.590 8.449 -12.690 1.00 81.25 78 ILE A N 1
ATOM 621 C CA . ILE A 1 78 ? -6.027 8.208 -12.547 1.00 81.25 78 ILE A CA 1
ATOM 622 C C . ILE A 1 78 ? -6.343 8.197 -11.055 1.00 81.25 78 ILE A C 1
ATOM 624 O O . ILE A 1 78 ? -6.146 7.195 -10.371 1.00 81.25 78 ILE A O 1
ATOM 628 N N . SER A 1 79 ? -6.849 9.320 -10.547 1.00 79.50 79 SER A N 1
ATOM 629 C CA . SER A 1 79 ? -7.295 9.424 -9.158 1.00 79.50 79 SER A CA 1
ATOM 630 C C . SER A 1 79 ? -8.799 9.196 -9.062 1.00 79.50 79 SER A C 1
ATOM 632 O O . SER A 1 79 ? -9.607 9.992 -9.548 1.00 79.50 79 SER A O 1
ATOM 634 N N . ILE A 1 80 ? -9.190 8.107 -8.403 1.00 78.00 80 ILE A N 1
ATOM 635 C CA . ILE A 1 80 ? -10.583 7.861 -8.033 1.00 78.00 80 ILE A CA 1
ATOM 636 C C . ILE A 1 80 ? -10.805 8.529 -6.679 1.00 78.00 80 ILE A C 1
ATOM 638 O O . ILE A 1 80 ? -10.670 7.909 -5.629 1.00 78.00 80 ILE A O 1
ATOM 642 N N . SER A 1 81 ? -11.124 9.823 -6.696 1.00 67.12 81 SER A N 1
ATOM 643 C CA . SER A 1 81 ? -11.556 10.516 -5.482 1.00 67.12 81 SER A CA 1
ATOM 644 C C . SER A 1 81 ? -12.907 9.941 -5.034 1.00 67.12 81 SER A C 1
ATOM 646 O O . SER A 1 81 ? -13.889 10.070 -5.775 1.00 67.12 81 SER A O 1
ATOM 648 N N . PRO A 1 82 ? -13.024 9.327 -3.842 1.00 56.00 82 PRO A N 1
ATOM 649 C CA . PRO A 1 82 ? -14.328 8.956 -3.331 1.00 56.00 82 PRO A CA 1
ATOM 650 C C . PRO A 1 82 ? -15.083 10.252 -3.026 1.00 56.00 82 PRO A C 1
ATOM 652 O O . PRO A 1 82 ? -14.729 10.989 -2.109 1.00 56.00 82 PRO A O 1
ATOM 655 N N . ASN A 1 83 ? -16.168 10.518 -3.755 1.00 50.97 83 ASN A N 1
ATOM 65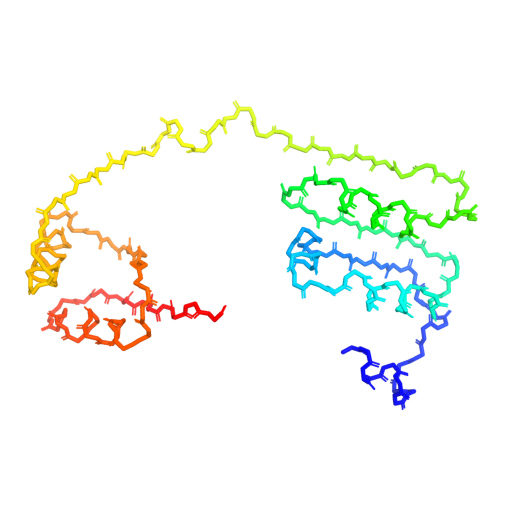6 C CA . ASN A 1 83 ? -17.099 11.623 -3.473 1.00 50.97 83 ASN A CA 1
ATOM 657 C C . ASN A 1 83 ? -17.831 11.483 -2.119 1.00 50.97 83 ASN A C 1
ATOM 659 O O . ASN A 1 83 ? -18.751 12.237 -1.812 1.00 50.97 83 ASN A O 1
ATOM 663 N N . VAL A 1 84 ? -17.444 10.517 -1.287 1.00 50.34 84 VAL A N 1
ATOM 664 C CA . VAL A 1 84 ? -18.071 10.216 -0.009 1.00 50.34 84 VAL A CA 1
ATOM 665 C C . VAL A 1 84 ? -16.964 10.034 1.015 1.00 50.34 84 VAL A C 1
ATOM 667 O O . VAL A 1 84 ? -16.174 9.096 0.931 1.00 50.34 84 VAL A O 1
ATOM 670 N N . ARG A 1 85 ? -16.916 10.919 2.018 1.00 53.28 85 ARG A N 1
ATOM 671 C CA . ARG A 1 85 ? -16.163 10.655 3.250 1.00 53.28 85 ARG A CA 1
ATOM 672 C C . ARG A 1 85 ? -16.674 9.318 3.779 1.00 53.28 85 ARG A C 1
ATOM 674 O O . ARG A 1 85 ? -17.816 9.263 4.225 1.00 53.28 85 ARG A O 1
ATOM 681 N N . ALA A 1 86 ? -15.860 8.264 3.746 1.00 53.72 86 ALA A N 1
ATOM 682 C CA . ALA A 1 86 ? -16.235 6.947 4.271 1.00 53.72 86 ALA A CA 1
ATOM 683 C C . ALA A 1 86 ? -16.799 7.035 5.707 1.00 53.72 86 ALA A C 1
ATOM 685 O O . ALA A 1 86 ? -17.657 6.251 6.093 1.00 53.72 86 ALA A O 1
ATOM 686 N N . ALA A 1 87 ? -16.390 8.059 6.464 1.00 54.38 87 ALA A N 1
ATOM 687 C CA . ALA A 1 87 ? -16.861 8.352 7.811 1.00 54.38 87 ALA A CA 1
ATOM 688 C C . ALA A 1 87 ? -18.292 8.917 7.921 1.00 54.38 87 ALA A C 1
ATOM 690 O O . ALA A 1 87 ? -18.857 8.858 9.007 1.00 54.38 87 ALA A O 1
ATOM 691 N N . ALA A 1 88 ? -18.902 9.461 6.858 1.00 59.88 88 ALA A N 1
ATOM 692 C CA . ALA A 1 88 ? -20.207 10.128 6.975 1.00 59.88 88 ALA A CA 1
ATOM 693 C C . ALA A 1 88 ? -21.328 9.173 7.431 1.00 59.88 88 ALA A C 1
ATOM 695 O O . ALA A 1 88 ? -22.261 9.598 8.106 1.00 59.88 88 ALA A O 1
ATOM 696 N N . ASN A 1 89 ? -21.198 7.880 7.114 1.00 70.88 89 ASN A N 1
ATOM 697 C CA . ASN A 1 89 ? -22.179 6.848 7.455 1.00 70.88 89 ASN A CA 1
ATOM 698 C C . ASN A 1 89 ? -21.713 5.907 8.582 1.00 70.88 89 ASN A C 1
ATOM 700 O O . ASN A 1 89 ? -22.404 4.936 8.890 1.00 70.88 89 ASN A O 1
ATOM 704 N N . VAL A 1 90 ? -20.560 6.170 9.210 1.00 79.19 90 VAL A N 1
ATOM 705 C CA . VAL A 1 90 ? -20.051 5.351 10.320 1.00 79.19 90 VAL A CA 1
ATOM 706 C C . VAL A 1 90 ? -20.521 5.954 11.639 1.00 79.19 90 VAL A C 1
ATOM 708 O O . VAL A 1 90 ? -20.113 7.050 12.016 1.00 79.19 90 VAL A O 1
ATOM 711 N N . LYS A 1 91 ? -21.367 5.224 12.373 1.00 82.25 91 LYS A N 1
ATOM 712 C CA . LYS A 1 91 ? -21.761 5.605 13.736 1.00 82.25 91 LYS A CA 1
ATOM 713 C C . LYS A 1 91 ? -20.626 5.270 14.701 1.00 82.25 91 LYS A C 1
ATOM 715 O O . LYS A 1 91 ? -20.318 4.100 14.906 1.00 82.25 91 LYS A O 1
ATOM 720 N N . GLN A 1 92 ? -20.018 6.295 15.287 1.00 83.56 92 GLN A N 1
ATOM 721 C CA . GLN A 1 92 ? -18.911 6.158 16.231 1.00 83.56 92 GLN A CA 1
ATOM 722 C C . GLN A 1 92 ? -19.391 6.443 17.654 1.00 83.56 92 GLN A C 1
ATOM 724 O O . GLN A 1 92 ? -20.149 7.384 17.880 1.00 83.56 92 GLN A O 1
ATOM 729 N N . TRP A 1 93 ? -18.932 5.635 18.608 1.00 86.25 93 TRP A N 1
ATOM 730 C CA . TRP A 1 93 ? -19.287 5.749 20.022 1.00 86.25 93 TRP A CA 1
ATOM 731 C C . TRP A 1 93 ? -18.027 5.616 20.873 1.00 86.25 93 TRP A C 1
ATOM 733 O O . TRP A 1 93 ? -17.153 4.806 20.564 1.00 86.25 93 TRP A O 1
ATOM 743 N N . LEU A 1 94 ? -17.945 6.396 21.951 1.00 89.00 94 LEU A N 1
ATOM 744 C CA . LEU A 1 94 ? -16.871 6.315 22.937 1.00 89.00 94 LEU A CA 1
ATOM 745 C C . LEU A 1 94 ? -17.466 5.876 24.275 1.00 89.00 94 LEU A C 1
ATOM 747 O O . LEU A 1 94 ? -18.384 6.519 24.779 1.00 89.00 94 LEU A O 1
ATOM 751 N N . ILE A 1 95 ? -16.935 4.796 24.849 1.00 87.00 95 ILE A N 1
ATOM 752 C CA . ILE A 1 95 ? -17.358 4.283 26.155 1.00 87.00 95 ILE A CA 1
ATOM 753 C C . ILE A 1 95 ? -16.136 4.236 27.069 1.00 87.00 95 ILE A C 1
ATOM 755 O O . ILE A 1 95 ? -15.155 3.548 26.781 1.00 87.00 95 ILE A O 1
ATOM 759 N N . THR A 1 96 ? -16.189 4.977 28.172 1.00 89.88 96 THR A N 1
ATOM 760 C CA . THR A 1 96 ? -15.156 4.958 29.209 1.00 89.88 96 THR A CA 1
ATOM 761 C C . THR A 1 96 ? -15.418 3.809 30.172 1.00 89.88 96 THR A C 1
ATOM 763 O O . THR A 1 96 ? -16.477 3.753 30.793 1.00 89.88 96 THR A O 1
ATOM 766 N N . VAL A 1 97 ? -14.447 2.913 30.308 1.00 88.25 97 VAL A N 1
ATOM 767 C CA . VAL A 1 97 ? -14.485 1.783 31.241 1.00 88.25 97 VAL A CA 1
ATOM 768 C C . VAL A 1 97 ? -13.106 1.535 31.824 1.00 88.25 97 VAL A C 1
ATOM 770 O O . VAL A 1 97 ? -12.087 1.776 31.165 1.00 88.25 97 VAL A O 1
ATOM 773 N N . ASP A 1 98 ? -13.087 1.004 33.040 1.00 88.12 98 ASP A N 1
ATOM 774 C CA . ASP A 1 98 ? -11.866 0.528 33.673 1.00 88.12 98 ASP A CA 1
ATOM 775 C C . ASP A 1 98 ? -11.239 -0.611 32.862 1.00 88.12 98 ASP A C 1
ATOM 777 O O . ASP A 1 98 ? -11.917 -1.376 32.168 1.00 88.12 98 ASP A O 1
ATOM 781 N N . LYS A 1 99 ? -9.910 -0.736 32.929 1.00 78.25 99 LYS A N 1
ATOM 782 C CA . LYS A 1 99 ? -9.163 -1.714 32.122 1.00 78.25 99 LYS A CA 1
ATOM 783 C C . LYS A 1 99 ? -9.661 -3.147 32.348 1.00 78.25 99 LYS A C 1
ATOM 785 O O . LYS A 1 99 ? -9.748 -3.908 31.385 1.00 78.25 99 LYS A O 1
ATOM 790 N N . ASP A 1 100 ? -10.051 -3.463 33.579 1.00 81.50 100 ASP A N 1
ATOM 791 C CA . ASP A 1 100 ? -10.475 -4.801 33.998 1.00 81.50 100 ASP A CA 1
ATOM 792 C C . ASP A 1 100 ? -11.903 -5.155 33.552 1.00 81.50 100 ASP A C 1
ATOM 794 O O . ASP A 1 100 ? -12.257 -6.331 33.487 1.00 81.50 100 ASP A O 1
ATOM 798 N N . THR A 1 101 ? -12.728 -4.164 33.192 1.00 84.81 101 THR A N 1
ATOM 799 C CA . THR A 1 101 ? -14.140 -4.371 32.819 1.00 84.81 101 THR A CA 1
ATOM 800 C C . THR A 1 101 ? -14.383 -4.362 31.309 1.00 84.81 101 THR A C 1
ATOM 802 O O . THR A 1 101 ? -15.472 -4.721 30.855 1.00 84.81 101 THR A O 1
ATOM 805 N N . LYS A 1 102 ? -13.364 -4.036 30.500 1.00 84.75 102 LYS A N 1
ATOM 806 C CA . LYS A 1 102 ? -13.451 -3.999 29.027 1.00 84.75 102 LYS A CA 1
ATOM 807 C C . LYS A 1 102 ? -13.951 -5.306 28.407 1.00 84.75 102 LYS A C 1
ATOM 809 O O . LYS A 1 102 ? -14.766 -5.266 27.489 1.00 84.75 102 LYS A O 1
ATOM 814 N N . SER A 1 103 ? -13.484 -6.455 28.895 1.00 83.44 103 SER A N 1
ATOM 815 C CA . SER A 1 103 ? -13.870 -7.774 28.365 1.00 83.44 103 SER A CA 1
ATOM 816 C C . SER A 1 103 ? -15.332 -8.117 28.663 1.00 83.44 103 SER A C 1
ATOM 818 O O . SER A 1 103 ? -16.045 -8.622 27.792 1.00 83.44 103 SER A O 1
ATOM 820 N N . ALA A 1 104 ? -15.796 -7.796 29.873 1.00 85.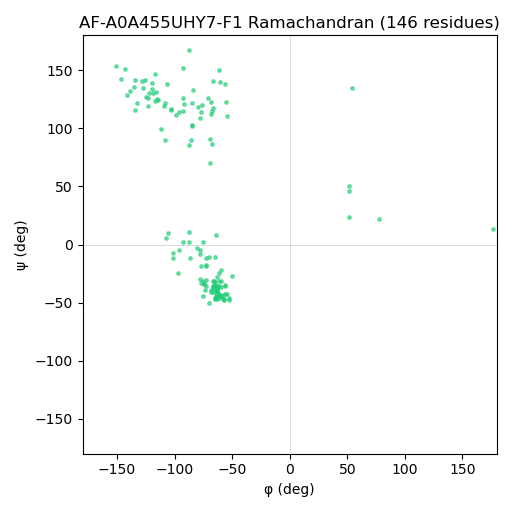31 104 ALA A N 1
ATOM 821 C CA . ALA A 1 104 ? -17.187 -7.959 30.280 1.00 85.31 104 ALA A CA 1
ATOM 822 C C . ALA A 1 104 ? -18.117 -7.055 29.457 1.00 85.31 104 ALA A C 1
ATOM 824 O O . ALA A 1 104 ? -19.120 -7.538 28.933 1.00 85.31 104 ALA A O 1
ATOM 825 N N . LEU A 1 105 ? -17.748 -5.781 29.267 1.00 86.69 105 LEU A N 1
ATOM 826 C CA . LEU A 1 105 ? -18.507 -4.854 28.426 1.00 86.69 105 LEU A CA 1
ATOM 827 C C . LEU A 1 105 ? -18.577 -5.338 26.972 1.00 86.69 105 LEU A C 1
ATOM 829 O O . LEU A 1 105 ? -19.651 -5.347 26.382 1.00 86.69 105 LEU A O 1
ATOM 833 N N . LEU A 1 106 ? -17.455 -5.774 26.396 1.00 86.62 106 LEU A N 1
ATOM 834 C CA . LEU A 1 106 ? -17.426 -6.290 25.026 1.00 86.62 106 LEU A CA 1
ATOM 835 C C . LEU A 1 106 ? -18.345 -7.508 24.859 1.00 86.62 106 LEU A C 1
ATOM 837 O O . LEU A 1 106 ? -19.107 -7.578 23.899 1.00 86.62 106 LEU A O 1
ATOM 841 N N . SER A 1 107 ? -18.310 -8.438 25.817 1.00 85.50 107 SER A N 1
ATOM 842 C CA . SER A 1 107 ? -19.181 -9.620 25.813 1.00 85.50 107 SER A CA 1
ATOM 843 C C . SER A 1 107 ? -20.657 -9.231 25.924 1.00 85.50 107 SER A C 1
ATOM 845 O O . SER A 1 107 ? -21.505 -9.816 25.254 1.00 85.50 107 SER A O 1
ATOM 847 N N . HIS A 1 108 ? -20.968 -8.220 26.738 1.00 86.62 108 HIS A N 1
ATOM 848 C CA . HIS A 1 108 ? -22.314 -7.669 26.841 1.00 86.62 108 HIS A CA 1
ATOM 849 C C . HIS A 1 108 ? -22.781 -7.052 25.515 1.00 86.62 108 HIS A C 1
ATOM 851 O O . HIS A 1 108 ? -23.857 -7.404 25.045 1.00 86.62 108 HIS A O 1
ATOM 857 N N . LEU A 1 109 ? -21.948 -6.231 24.868 1.00 87.25 109 LEU A N 1
ATOM 858 C CA . LEU A 1 109 ? -22.272 -5.579 23.594 1.00 87.25 109 LEU A CA 1
ATOM 859 C C . LEU A 1 109 ? -22.503 -6.580 22.458 1.00 87.25 109 LEU A C 1
ATOM 861 O O . LEU A 1 109 ? -23.461 -6.429 21.707 1.00 87.25 109 LEU A O 1
ATOM 865 N N . ILE A 1 110 ? -21.669 -7.620 22.349 1.00 87.56 110 ILE A N 1
ATOM 866 C CA . ILE A 1 110 ? -21.844 -8.672 21.334 1.00 87.56 110 ILE A CA 1
ATOM 867 C C . ILE A 1 110 ? -23.183 -9.394 21.540 1.00 87.56 110 ILE A C 1
ATOM 869 O O . ILE A 1 110 ? -23.907 -9.636 20.577 1.00 87.56 110 ILE A O 1
ATOM 873 N N . ASN A 1 111 ? -23.532 -9.704 22.793 1.00 86.81 111 ASN A N 1
ATOM 874 C CA . ASN A 1 111 ? -24.782 -10.388 23.120 1.00 86.81 111 ASN A CA 1
ATOM 875 C C . ASN A 1 111 ? -26.016 -9.488 22.969 1.00 86.81 111 ASN A C 1
ATOM 877 O O . ASN A 1 111 ? -27.072 -9.974 22.587 1.00 86.81 111 ASN A O 1
ATOM 881 N N . GLU A 1 112 ? -25.926 -8.198 23.279 1.00 89.19 112 GLU A N 1
ATOM 882 C CA . GLU A 1 112 ? -27.060 -7.278 23.157 1.00 89.19 112 GLU A CA 1
ATOM 883 C C . GLU A 1 112 ? -27.324 -6.908 21.692 1.00 89.19 112 GLU A C 1
ATOM 885 O O . GLU A 1 112 ? -28.466 -6.930 21.240 1.00 89.19 112 GLU A O 1
ATOM 890 N N . GLN A 1 113 ? -26.263 -6.610 20.939 1.00 85.88 113 GLN A N 1
ATOM 891 C CA . GLN A 1 113 ? -26.363 -6.148 19.553 1.00 85.88 113 GLN A CA 1
ATOM 892 C C . GLN A 1 113 ? -26.436 -7.290 18.532 1.00 85.88 113 GLN A C 1
ATOM 894 O O . GLN A 1 113 ? -26.731 -7.029 17.368 1.00 85.88 113 GLN A O 1
ATOM 899 N N . GLN A 1 114 ? -26.173 -8.537 18.950 1.00 86.12 114 GLN A N 1
ATOM 900 C CA . GLN A 1 114 ? -26.267 -9.745 18.117 1.00 86.12 114 GLN A CA 1
ATOM 901 C C . GLN A 1 114 ? -25.497 -9.609 16.790 1.00 86.12 114 GLN A C 1
ATOM 903 O O . GLN A 1 114 ? -26.012 -9.912 15.717 1.00 86.12 114 GLN A O 1
ATOM 908 N N . TRP A 1 115 ? -24.258 -9.109 16.844 1.00 84.31 115 TRP A N 1
ATOM 909 C CA . TRP A 1 115 ? -23.443 -8.937 15.640 1.00 84.31 115 TRP A CA 1
ATOM 910 C C . TRP A 1 115 ? -23.033 -10.288 15.042 1.00 84.31 115 TRP A C 1
ATOM 912 O O . TRP A 1 115 ? -22.334 -11.070 15.686 1.00 84.31 115 TRP A O 1
ATOM 922 N N . ASP A 1 116 ? -23.391 -10.526 13.778 1.00 80.38 116 ASP A N 1
ATOM 923 C CA . ASP A 1 116 ? -23.001 -11.740 13.049 1.00 80.38 116 ASP A CA 1
ATOM 924 C C . ASP A 1 116 ? -21.484 -11.823 12.821 1.00 80.38 116 ASP A C 1
ATOM 926 O O . ASP A 1 116 ? -20.886 -12.900 12.903 1.00 80.38 116 ASP A O 1
ATOM 930 N N . GLN A 1 117 ? -20.862 -10.674 12.541 1.00 80.19 117 GLN A N 1
ATOM 931 C CA . GLN A 1 117 ? -19.427 -10.515 12.323 1.00 80.19 117 GLN A CA 1
ATOM 932 C C . GLN A 1 117 ? -18.952 -9.202 12.948 1.00 80.19 117 GLN A C 1
ATOM 934 O O . GLN A 1 117 ? -19.508 -8.138 12.680 1.00 80.19 117 GLN A O 1
ATOM 939 N N . ALA A 1 118 ? -17.902 -9.274 13.765 1.00 83.75 118 ALA A N 1
ATOM 940 C CA . ALA A 1 118 ? -17.293 -8.114 14.403 1.00 83.75 118 ALA A CA 1
ATOM 941 C C . ALA A 1 118 ? -15.765 -8.195 14.305 1.00 83.75 118 ALA A C 1
ATOM 943 O O . ALA A 1 118 ? -15.174 -9.243 14.566 1.00 83.75 118 ALA A O 1
ATOM 944 N N . LEU A 1 119 ? -15.129 -7.074 13.951 1.00 84.44 119 LEU A N 1
ATOM 945 C CA . LEU A 1 119 ? -13.675 -6.920 13.959 1.00 84.44 119 LEU A CA 1
ATOM 946 C C . LEU A 1 119 ? -13.268 -6.106 15.189 1.00 84.44 119 LEU A C 1
ATOM 948 O O . LEU A 1 119 ? -13.642 -4.942 15.323 1.00 84.44 119 LEU A O 1
ATOM 952 N N . ILE A 1 120 ? -12.512 -6.729 16.091 1.00 85.56 120 ILE A N 1
ATOM 953 C CA . ILE A 1 120 ? -12.083 -6.121 17.354 1.00 85.56 120 ILE A CA 1
ATOM 954 C C . ILE A 1 120 ? -10.584 -5.844 17.279 1.00 85.56 120 ILE A C 1
ATOM 956 O O . ILE A 1 120 ? -9.781 -6.766 17.149 1.00 85.56 120 ILE A O 1
ATOM 960 N N . PHE A 1 121 ? -10.207 -4.572 17.394 1.00 80.81 121 PHE A N 1
ATOM 961 C CA . PHE A 1 121 ? -8.809 -4.150 17.421 1.00 80.81 121 PHE A CA 1
ATOM 962 C C . PHE A 1 121 ? -8.303 -4.057 18.866 1.00 80.81 121 PHE A C 1
ATOM 964 O O . PHE A 1 121 ? -8.889 -3.361 19.696 1.00 80.81 121 PHE A O 1
ATOM 971 N N . THR A 1 122 ? -7.192 -4.733 19.168 1.00 82.19 122 THR A N 1
ATOM 972 C CA . THR A 1 122 ? -6.512 -4.681 20.475 1.00 82.19 122 THR A CA 1
ATOM 973 C C . THR A 1 122 ? -5.032 -4.367 20.282 1.00 82.19 122 THR A C 1
ATOM 975 O O . THR A 1 122 ? -4.415 -4.922 19.377 1.00 82.19 122 THR A O 1
ATOM 978 N N . GLY A 1 123 ? -4.440 -3.537 21.146 1.00 74.38 123 GLY A N 1
ATOM 979 C CA . GLY A 1 123 ? -3.042 -3.100 21.001 1.00 74.38 123 GLY A CA 1
ATOM 980 C C . GLY A 1 123 ? -1.974 -4.162 21.305 1.00 74.38 123 GLY A C 1
ATOM 981 O O . GLY A 1 123 ? -0.833 -4.006 20.887 1.00 74.38 123 GLY A O 1
ATOM 982 N N . GLU A 1 124 ? -2.314 -5.252 22.002 1.00 67.00 124 GLU A N 1
ATOM 983 C CA . GLU A 1 124 ? -1.364 -6.305 22.389 1.00 67.00 124 GLU A CA 1
ATOM 984 C C . GLU A 1 124 ? -1.866 -7.692 21.967 1.00 67.00 124 GLU A C 1
ATOM 986 O O . GLU A 1 124 ? -3.012 -8.059 22.233 1.00 67.00 124 GLU A O 1
ATOM 991 N N . LYS A 1 125 ? -0.987 -8.514 21.372 1.00 51.75 125 LYS A N 1
ATOM 992 C CA . LYS A 1 125 ? -1.319 -9.881 20.913 1.00 51.75 125 LYS A CA 1
ATOM 993 C C . LYS A 1 125 ? -1.883 -10.770 22.024 1.00 51.75 125 LYS A C 1
ATOM 995 O O . LYS A 1 125 ? -2.772 -11.574 21.768 1.00 51.75 125 LYS A O 1
ATOM 1000 N N . THR A 1 126 ? -1.407 -10.607 23.255 1.00 56.16 126 THR A N 1
ATOM 1001 C CA . THR A 1 126 ? -1.863 -11.380 24.421 1.00 56.16 126 THR A CA 1
ATOM 1002 C C . THR A 1 126 ? -3.323 -11.079 24.783 1.00 56.16 126 THR A C 1
ATOM 1004 O O . THR A 1 126 ? -4.052 -11.965 25.226 1.00 56.16 126 THR A O 1
ATOM 1007 N N . GLN A 1 127 ? -3.774 -9.846 24.539 1.00 57.84 127 GLN A N 1
ATOM 1008 C CA . GLN A 1 127 ? -5.137 -9.385 24.819 1.00 57.84 127 GLN A CA 1
ATOM 1009 C C . GLN A 1 127 ? -6.157 -9.976 23.831 1.00 57.84 127 GLN A C 1
ATOM 1011 O O . GLN A 1 127 ? -7.293 -10.262 24.204 1.00 57.84 127 GLN A O 1
ATOM 1016 N N . CYS A 1 128 ? -5.721 -10.237 22.596 1.00 53.31 128 CYS A N 1
ATOM 1017 C CA . CYS A 1 128 ? -6.515 -10.875 21.548 1.00 53.31 128 CYS A CA 1
ATOM 1018 C C . CYS A 1 128 ? -6.968 -12.294 21.952 1.00 53.31 128 CYS A C 1
ATOM 1020 O O . CYS A 1 128 ? -8.148 -12.631 21.853 1.00 53.31 128 CYS A O 1
ATOM 1022 N N . SER A 1 129 ? -6.061 -13.096 22.525 1.00 54.16 129 SER A N 1
ATOM 1023 C CA . SER A 1 129 ? -6.381 -14.446 23.014 1.00 54.16 129 SER A CA 1
ATOM 1024 C C . SER A 1 129 ? -7.363 -14.439 24.190 1.00 54.16 129 SER A C 1
ATOM 1026 O O . SER A 1 129 ? -8.202 -15.330 24.294 1.00 54.16 129 SER A O 1
ATOM 1028 N N . GLN A 1 130 ? -7.296 -13.435 25.071 1.00 54.78 130 GLN A N 1
ATOM 1029 C CA . GLN A 1 130 ? -8.223 -13.311 26.202 1.00 54.78 130 GLN A CA 1
ATOM 1030 C C . GLN A 1 130 ? -9.622 -12.868 25.757 1.00 54.78 130 GLN A C 1
ATOM 1032 O O . GLN A 1 130 ? -10.603 -13.424 26.248 1.00 54.78 130 GLN A O 1
ATOM 1037 N N . ALA A 1 131 ? -9.716 -11.943 24.794 1.00 56.38 131 ALA A N 1
ATOM 1038 C CA . ALA A 1 131 ? -10.990 -11.483 24.241 1.00 56.38 131 ALA A CA 1
ATOM 1039 C C . ALA A 1 131 ? -11.760 -12.600 23.514 1.00 56.38 131 ALA A C 1
ATOM 1041 O O . ALA A 1 131 ? -12.981 -12.657 23.629 1.00 56.38 131 ALA A O 1
ATOM 1042 N N . GLY A 1 132 ? -11.054 -13.503 22.818 1.00 53.19 132 GLY A N 1
ATOM 1043 C CA . GLY A 1 132 ? -11.653 -14.684 22.184 1.00 53.19 132 GLY A CA 1
ATOM 1044 C C . GLY A 1 132 ? -11.972 -15.828 23.154 1.00 53.19 132 GLY A C 1
ATOM 1045 O O . GLY A 1 132 ? -12.921 -16.576 22.937 1.00 53.19 132 GLY A O 1
ATOM 1046 N N . CYS A 1 133 ? -11.213 -15.966 24.247 1.00 47.19 133 CYS A N 1
ATOM 1047 C CA . CYS A 1 133 ? -11.436 -17.017 25.246 1.00 47.19 133 CYS A CA 1
ATOM 1048 C C . CYS A 1 133 ? -12.623 -16.696 26.176 1.00 47.19 133 CYS A C 1
ATOM 1050 O O . CYS A 1 133 ? -13.370 -17.595 26.559 1.00 47.19 133 CYS A O 1
ATOM 1052 N N . SER A 1 134 ? -12.866 -15.415 26.489 1.00 48.44 134 SER A N 1
ATOM 1053 C CA . SER A 1 134 ? -14.020 -15.000 27.304 1.00 48.44 134 SER A CA 1
ATOM 1054 C C . SER A 1 134 ? -15.367 -15.098 26.574 1.00 48.44 134 SER A C 1
ATOM 1056 O O . SER A 1 134 ? -16.406 -15.015 27.221 1.00 48.44 134 SER A O 1
ATOM 1058 N N . THR A 1 135 ? -15.377 -15.305 25.250 1.00 50.22 135 THR A N 1
ATOM 1059 C CA . THR A 1 135 ? -16.599 -15.437 24.428 1.00 50.22 135 THR A CA 1
ATOM 1060 C C . THR A 1 135 ? -17.144 -16.872 24.338 1.00 50.22 135 THR A C 1
ATOM 1062 O O . THR A 1 135 ? -18.032 -17.162 23.535 1.00 50.22 135 THR A O 1
ATOM 1065 N N . GLY A 1 136 ? -16.638 -17.805 25.148 1.00 39.03 136 GLY A N 1
ATOM 1066 C CA . GLY A 1 1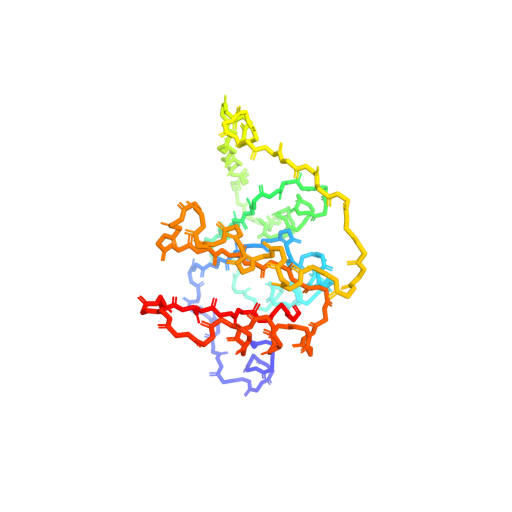36 ? -17.022 -19.214 25.084 1.00 39.03 136 GLY A CA 1
ATOM 1067 C C . GLY A 1 136 ? -18.470 -19.506 25.498 1.00 39.03 136 GLY A C 1
ATOM 1068 O O . GLY A 1 136 ? -18.680 -19.880 26.648 1.00 39.03 136 GLY A O 1
ATOM 1069 N N . LYS A 1 137 ? -19.438 -19.414 24.562 1.00 35.56 137 LYS A N 1
ATOM 1070 C CA . LYS A 1 137 ? -20.552 -20.387 24.361 1.00 35.56 137 LYS A CA 1
ATOM 1071 C C . LYS A 1 137 ? -21.599 -20.059 23.279 1.00 35.56 137 LYS A C 1
ATOM 1073 O O . LYS A 1 137 ? -22.624 -20.738 23.236 1.00 35.56 137 LYS A O 1
ATOM 1078 N N . THR A 1 138 ? -21.383 -19.112 22.375 1.00 36.75 138 THR A N 1
ATOM 1079 C CA . THR A 1 138 ? -22.319 -18.859 21.261 1.00 36.75 138 THR A CA 1
ATOM 1080 C C . THR A 1 138 ? -21.632 -19.069 19.916 1.00 36.75 138 THR A C 1
ATOM 1082 O O . THR A 1 138 ? -20.456 -18.762 19.745 1.00 36.75 138 THR A O 1
ATOM 1085 N N . ARG A 1 139 ? -22.350 -19.701 18.978 1.00 35.31 139 ARG A N 1
ATOM 1086 C CA . ARG A 1 139 ? -21.871 -20.111 17.647 1.00 35.31 139 ARG A CA 1
ATOM 1087 C C . ARG A 1 139 ? -21.610 -18.893 16.747 1.00 35.31 139 ARG A C 1
ATOM 1089 O O . ARG A 1 139 ? -22.335 -18.686 15.784 1.00 35.31 139 ARG A O 1
ATOM 1096 N N . HIS A 1 140 ? -20.576 -18.116 17.038 1.00 41.97 140 HIS A N 1
ATOM 1097 C CA . HIS A 1 140 ? -20.079 -17.077 16.142 1.00 41.97 140 HIS A CA 1
ATOM 1098 C C . HIS A 1 140 ? -18.650 -17.426 15.734 1.00 41.97 140 HIS A C 1
ATOM 1100 O O . HIS A 1 140 ? -17.785 -17.650 16.580 1.00 41.97 140 HIS A O 1
ATOM 1106 N N . HIS A 1 141 ? -18.413 -17.533 14.425 1.00 36.69 141 HIS A N 1
ATOM 1107 C CA . HIS A 1 141 ? -17.081 -17.748 13.866 1.00 36.69 141 HIS A CA 1
ATOM 1108 C C . HIS A 1 141 ? -16.248 -16.473 14.065 1.00 36.69 141 HIS A C 1
ATOM 1110 O O . HIS A 1 141 ? -16.272 -15.568 13.236 1.00 36.69 141 HIS A O 1
ATOM 1116 N N . SER A 1 142 ? -15.529 -16.383 15.183 1.00 42.41 142 SER A N 1
ATOM 1117 C CA . SER A 1 142 ? -14.622 -15.277 15.489 1.00 42.41 142 SER A CA 1
ATOM 1118 C C . SER A 1 142 ? -13.242 -15.522 14.866 1.00 42.41 142 SER A C 1
ATOM 1120 O O . SER A 1 142 ? -12.429 -16.298 15.363 1.00 42.41 142 SER A O 1
ATOM 1122 N N . GLY A 1 143 ? -12.969 -14.850 13.746 1.00 39.91 143 GLY A N 1
ATOM 1123 C CA . GLY A 1 143 ? -11.619 -14.702 13.202 1.00 39.91 143 GLY A CA 1
ATOM 1124 C C . GLY A 1 143 ? -10.928 -13.515 13.868 1.00 39.91 143 GLY A C 1
ATOM 1125 O O . GLY A 1 143 ? -11.229 -12.368 13.552 1.00 39.91 143 GLY A O 1
ATOM 1126 N N . LEU A 1 144 ? -10.031 -13.779 14.815 1.00 43.56 144 LEU A N 1
ATOM 1127 C CA . LEU A 1 144 ? -9.247 -12.758 15.509 1.00 43.56 144 LEU A CA 1
ATOM 1128 C C . LEU A 1 144 ? -7.858 -12.665 14.868 1.00 43.56 144 LEU A C 1
ATOM 1130 O O . LEU A 1 144 ? -7.056 -13.592 14.977 1.00 43.56 144 LEU A O 1
ATOM 1134 N N . TYR A 1 145 ? -7.575 -11.554 14.188 1.00 40.19 145 TYR A N 1
ATOM 1135 C CA . TYR A 1 145 ? -6.309 -11.355 13.484 1.00 40.19 145 TYR A CA 1
ATOM 1136 C C . TYR A 1 145 ? -5.387 -10.426 14.283 1.00 40.19 145 TYR A C 1
ATOM 1138 O O . TYR A 1 145 ? -5.714 -9.252 14.469 1.00 40.19 145 TYR A O 1
ATOM 1146 N N . PRO A 1 146 ? -4.229 -10.912 14.766 1.00 32.00 146 PRO A N 1
ATOM 1147 C CA . PRO A 1 146 ? -3.211 -10.044 15.333 1.00 32.00 146 PRO A CA 1
ATOM 1148 C C . PRO A 1 146 ? -2.548 -9.239 14.212 1.00 32.00 146 PRO A C 1
ATOM 1150 O O . PRO A 1 146 ? -2.017 -9.817 13.265 1.00 32.00 146 PRO A O 1
ATOM 1153 N N . TRP A 1 147 ? -2.525 -7.915 14.344 1.00 34.25 147 TRP A N 1
ATOM 1154 C CA . TRP A 1 147 ? -1.681 -7.080 13.492 1.00 34.25 147 TRP A CA 1
ATOM 1155 C C . TRP A 1 147 ? -0.192 -7.351 13.793 1.00 34.25 147 TRP A C 1
ATOM 1157 O O . TRP A 1 147 ? 0.197 -7.598 14.944 1.00 34.25 147 TRP A O 1
ATOM 1167 N N . ARG A 1 148 ? 0.627 -7.384 12.739 1.00 34.19 148 ARG A N 1
ATOM 1168 C CA . ARG A 1 148 ? 2.094 -7.401 12.787 1.00 34.19 148 ARG A CA 1
ATOM 1169 C C . ARG A 1 148 ? 2.602 -6.078 12.254 1.00 34.19 148 ARG A C 1
ATOM 1171 O O . ARG A 1 148 ? 1.982 -5.594 11.285 1.00 34.19 148 ARG A O 1
#